Protein AF-A0A0N4X0E8-F1 (afdb_monomer)

InterPro domains:
  IPR024970 Maelstrom domain [PF13017] (51-105)

Structure (mmCIF, N/CA/C/O backbone):
data_AF-A0A0N4X0E8-F1
#
_entry.id   AF-A0A0N4X0E8-F1
#
loop_
_atom_site.group_PDB
_atom_site.id
_atom_site.type_symbol
_atom_site.label_atom_id
_atom_site.label_alt_id
_atom_site.label_comp_id
_atom_site.label_asym_id
_atom_site.label_entity_id
_atom_site.label_seq_id
_atom_site.pdbx_PDB_ins_code
_atom_site.Cartn_x
_atom_site.Cartn_y
_atom_site.Cartn_z
_atom_site.occupancy
_atom_site.B_iso_or_equiv
_atom_site.auth_seq_id
_atom_site.auth_comp_id
_atom_site.auth_asym_id
_atom_site.auth_atom_id
_atom_site.pdbx_PDB_model_num
ATOM 1 N N . SER A 1 1 ? 14.555 26.282 5.446 1.00 61.03 1 SER A N 1
ATOM 2 C CA . SER A 1 1 ? 14.360 24.999 6.140 1.00 61.03 1 SER A CA 1
ATOM 3 C C . SER A 1 1 ? 13.060 25.032 6.929 1.00 61.03 1 SER A C 1
ATOM 5 O O . SER A 1 1 ? 12.150 24.300 6.581 1.00 61.03 1 SER A O 1
ATOM 7 N N . ASP A 1 2 ? 12.894 26.006 7.830 1.00 71.06 2 ASP A N 1
ATOM 8 C CA . ASP A 1 2 ? 11.789 26.103 8.805 1.00 71.06 2 ASP A CA 1
ATOM 9 C C . ASP A 1 2 ? 10.352 26.093 8.250 1.00 71.06 2 ASP A C 1
ATOM 11 O O . ASP A 1 2 ? 9.438 25.616 8.915 1.00 71.06 2 ASP A O 1
ATOM 15 N N . CYS A 1 3 ? 10.121 26.592 7.032 1.00 82.00 3 CYS A N 1
ATOM 16 C CA . CYS A 1 3 ? 8.778 26.634 6.439 1.00 82.00 3 CYS A CA 1
ATOM 17 C C . CYS A 1 3 ? 8.253 25.239 6.049 1.00 82.00 3 CYS A C 1
ATOM 19 O O . CYS A 1 3 ? 7.068 24.957 6.221 1.00 82.00 3 CYS A O 1
ATOM 21 N N . LEU A 1 4 ? 9.129 24.355 5.557 1.00 84.56 4 LEU A N 1
ATOM 22 C CA . LEU A 1 4 ? 8.737 22.994 5.184 1.00 84.56 4 LEU A CA 1
ATOM 23 C C . LEU A 1 4 ? 8.438 22.159 6.432 1.00 84.56 4 LEU A C 1
ATOM 25 O O . LEU A 1 4 ? 7.447 21.436 6.462 1.00 84.56 4 LEU A O 1
ATOM 29 N N . ASP A 1 5 ? 9.248 22.317 7.476 1.00 85.62 5 ASP A N 1
ATOM 30 C CA . ASP A 1 5 ? 9.065 21.608 8.742 1.00 85.62 5 ASP A CA 1
ATOM 31 C C . ASP A 1 5 ? 7.763 22.032 9.438 1.00 85.62 5 ASP A C 1
ATOM 33 O O . ASP A 1 5 ? 7.009 21.183 9.913 1.00 85.62 5 ASP A O 1
ATOM 37 N N . GLN A 1 6 ? 7.435 23.330 9.418 1.00 85.62 6 GLN A N 1
ATOM 38 C CA . GLN A 1 6 ? 6.151 23.835 9.919 1.00 85.62 6 GLN A CA 1
ATOM 39 C C . GLN A 1 6 ? 4.958 23.302 9.118 1.00 85.62 6 GLN A C 1
ATOM 41 O O . GLN A 1 6 ? 3.942 22.932 9.706 1.00 85.62 6 GLN A O 1
ATOM 46 N N . LEU A 1 7 ? 5.075 23.221 7.789 1.00 90.06 7 LEU A N 1
ATOM 47 C CA . LEU A 1 7 ? 4.028 22.661 6.933 1.00 90.06 7 LEU A CA 1
ATOM 48 C C . LEU A 1 7 ? 3.794 21.170 7.224 1.00 90.06 7 LEU A C 1
ATOM 50 O O . LEU A 1 7 ? 2.649 20.730 7.328 1.00 90.06 7 LEU A O 1
ATOM 54 N N . LEU A 1 8 ? 4.871 20.393 7.369 1.00 89.94 8 LEU A N 1
ATOM 55 C CA . LEU A 1 8 ? 4.797 18.965 7.681 1.00 89.94 8 LEU A CA 1
ATOM 56 C C . LEU A 1 8 ? 4.220 18.717 9.078 1.00 89.94 8 LEU A C 1
ATOM 58 O O . LEU A 1 8 ? 3.386 17.825 9.234 1.00 89.94 8 LEU A O 1
ATOM 62 N N . ALA A 1 9 ? 4.612 19.523 10.067 1.00 90.88 9 ALA A N 1
ATOM 63 C CA . ALA A 1 9 ? 4.056 19.459 11.415 1.00 90.88 9 ALA A CA 1
ATOM 64 C C . ALA A 1 9 ? 2.551 19.775 11.424 1.00 90.88 9 ALA A C 1
ATOM 66 O O . ALA A 1 9 ? 1.772 19.015 11.997 1.00 90.88 9 ALA A O 1
ATOM 67 N N . GLY A 1 10 ? 2.130 20.832 10.720 1.00 94.50 10 GLY A N 1
ATOM 68 C CA . GLY A 1 10 ? 0.713 21.184 10.590 1.00 94.50 10 GLY A CA 1
ATOM 69 C C . GLY A 1 10 ? -0.107 20.067 9.943 1.00 94.50 10 GLY A C 1
ATOM 70 O O . GLY A 1 10 ? -1.132 19.655 10.481 1.00 94.50 10 GLY A O 1
ATOM 71 N N . LYS A 1 11 ? 0.396 19.494 8.841 1.00 94.94 11 LYS A N 1
ATOM 72 C CA . LYS A 1 11 ? -0.237 18.337 8.195 1.00 94.94 11 LYS A CA 1
ATOM 73 C C . LYS A 1 11 ? -0.362 17.149 9.156 1.00 94.94 11 LYS A C 1
ATOM 75 O O . LYS A 1 11 ? -1.412 16.515 9.204 1.00 94.94 11 LYS A O 1
ATOM 80 N N . PHE A 1 12 ? 0.693 16.839 9.910 1.00 94.12 12 PHE A N 1
ATOM 81 C CA . PHE A 1 12 ? 0.674 15.738 10.873 1.00 94.12 12 PHE A CA 1
ATOM 82 C C . PHE A 1 12 ? -0.402 15.934 11.947 1.00 94.12 12 PHE A C 1
ATOM 84 O O . PHE A 1 12 ? -1.138 14.995 12.252 1.00 94.12 12 PHE A O 1
ATOM 91 N N . ASP A 1 13 ? -0.521 17.140 12.506 1.00 96.12 13 ASP A N 1
ATOM 92 C CA . ASP A 1 13 ? -1.536 17.437 13.518 1.00 96.12 13 ASP A CA 1
ATOM 93 C C . ASP A 1 13 ? -2.962 17.330 12.955 1.00 96.12 13 ASP A C 1
ATOM 95 O O . ASP A 1 13 ? -3.839 16.752 13.611 1.00 96.12 13 ASP A O 1
ATOM 99 N N . ASP A 1 14 ? -3.180 17.808 11.728 1.00 96.38 14 ASP A N 1
ATOM 100 C CA . ASP A 1 14 ? -4.458 17.682 11.023 1.00 96.38 14 ASP A CA 1
ATOM 101 C C . ASP A 1 14 ? -4.822 16.216 10.754 1.00 96.38 14 ASP A C 1
ATOM 103 O O . ASP A 1 14 ? -5.951 15.787 11.017 1.00 96.38 14 ASP A O 1
ATOM 107 N N . ASP A 1 15 ? -3.868 15.422 10.268 1.00 96.06 15 ASP A N 1
ATOM 108 C CA . ASP A 1 15 ? -4.063 13.996 10.004 1.00 96.06 15 ASP A CA 1
ATOM 109 C C . ASP A 1 15 ? -4.341 13.236 11.309 1.00 96.06 15 ASP A C 1
ATOM 111 O O . ASP A 1 15 ? -5.284 12.441 11.384 1.00 96.06 15 ASP A O 1
ATOM 115 N N . ARG A 1 16 ? -3.609 13.545 12.388 1.00 95.69 16 ARG A N 1
ATOM 116 C CA . ARG A 1 16 ? -3.847 12.970 13.720 1.00 95.69 16 ARG A CA 1
ATOM 117 C C . ARG A 1 16 ? -5.257 13.278 14.222 1.00 95.69 16 ARG A C 1
ATOM 119 O O . ARG A 1 16 ? -5.903 12.402 14.803 1.00 95.69 16 ARG A O 1
ATOM 126 N N . LYS A 1 17 ? -5.745 14.505 14.014 1.00 96.81 17 LYS A N 1
ATOM 127 C CA . LYS A 1 17 ? -7.101 14.906 14.407 1.00 96.81 17 LYS A CA 1
ATOM 128 C C . LYS A 1 17 ? -8.161 14.122 13.631 1.00 96.81 17 LYS A C 1
ATOM 130 O O . LYS A 1 17 ? -9.051 13.556 14.261 1.00 96.81 17 LYS A O 1
ATOM 135 N N . LYS A 1 18 ? -8.021 14.002 12.308 1.00 96.06 18 LYS A N 1
ATOM 136 C CA . LYS A 1 18 ? -8.942 13.221 11.461 1.00 96.06 18 LYS A CA 1
ATOM 137 C C . LYS A 1 18 ? -8.995 11.751 11.869 1.00 96.06 18 LYS A C 1
ATOM 139 O O . LYS A 1 18 ? -10.078 11.187 11.991 1.00 96.06 18 LYS A O 1
ATOM 144 N N . VAL A 1 19 ? -7.838 11.136 12.128 1.00 92.88 19 VAL A N 1
ATOM 145 C CA . VAL A 1 19 ? -7.767 9.741 12.593 1.00 92.88 19 VAL A CA 1
ATOM 146 C C . VAL A 1 19 ? -8.473 9.587 13.939 1.00 92.88 19 VAL A C 1
ATOM 148 O O . VAL A 1 19 ? -9.274 8.670 14.113 1.00 92.88 19 VAL A O 1
ATOM 151 N N . ARG A 1 20 ? -8.233 10.505 14.882 1.00 93.69 20 ARG A N 1
ATOM 152 C CA . ARG A 1 20 ? -8.911 10.499 16.184 1.00 93.69 20 ARG A CA 1
ATOM 153 C C . ARG A 1 20 ? -10.429 10.608 16.036 1.00 93.69 20 ARG A C 1
ATOM 155 O O . ARG A 1 20 ? -11.147 9.850 16.681 1.00 93.69 20 ARG A O 1
ATOM 162 N N . GLU A 1 21 ? -10.912 11.534 15.214 1.00 95.19 21 GLU A N 1
ATOM 163 C CA . GLU A 1 21 ? -12.344 11.726 14.960 1.00 95.19 21 GLU A CA 1
ATOM 164 C C . GLU A 1 21 ? -12.974 10.482 14.322 1.00 95.19 21 GLU A C 1
ATOM 166 O O . GLU A 1 21 ? -14.023 10.031 14.778 1.00 95.19 21 GLU A O 1
ATOM 171 N N . ALA A 1 22 ? -12.300 9.866 13.348 1.00 93.06 22 ALA A N 1
ATOM 172 C CA . ALA A 1 22 ? -12.756 8.629 12.718 1.00 93.06 22 ALA A CA 1
ATOM 173 C C . ALA A 1 22 ? -12.848 7.462 13.715 1.00 93.06 22 ALA A C 1
ATOM 175 O O . ALA A 1 22 ? -13.827 6.718 13.692 1.00 93.06 22 ALA A O 1
ATOM 176 N N . ILE A 1 23 ? -11.864 7.317 14.611 1.00 94.25 23 ILE A N 1
ATOM 177 C CA . ILE A 1 23 ? -11.882 6.291 15.663 1.00 94.25 23 ILE A CA 1
ATOM 178 C C . ILE A 1 23 ? -13.056 6.530 16.611 1.00 94.25 23 ILE A C 1
ATOM 180 O O . ILE A 1 23 ? -13.845 5.619 16.835 1.00 94.25 23 ILE A O 1
ATOM 184 N N . LEU A 1 24 ? -13.202 7.750 17.137 1.00 94.62 24 LEU A N 1
ATOM 185 C CA . LEU A 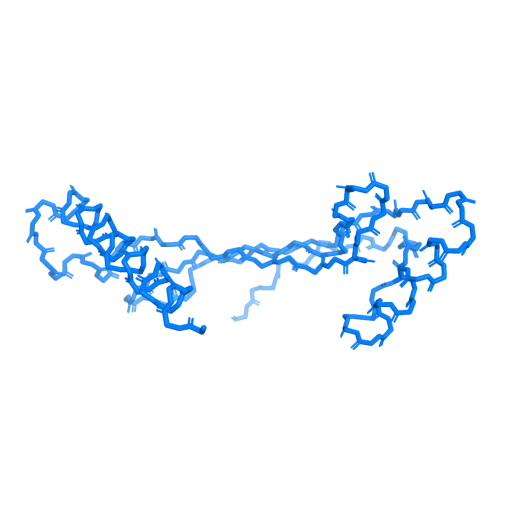1 24 ? -14.281 8.077 18.073 1.00 94.62 24 LEU A CA 1
ATOM 186 C C . LEU A 1 24 ? -15.662 7.895 17.439 1.00 94.62 24 LEU A C 1
ATOM 188 O O . LEU A 1 24 ? -16.574 7.414 18.106 1.00 94.62 24 LEU A O 1
ATOM 192 N N . SER A 1 25 ? -15.810 8.238 16.157 1.00 94.38 25 SER A N 1
ATOM 193 C CA . SER A 1 25 ? -17.053 8.024 15.415 1.00 94.38 25 SER A CA 1
ATOM 194 C C . SER A 1 25 ? -17.388 6.543 15.250 1.00 94.38 25 SER A C 1
ATOM 196 O O . SER A 1 25 ? -18.561 6.197 15.277 1.00 94.38 25 SER A O 1
ATOM 198 N N . GLN A 1 26 ? -16.393 5.675 15.058 1.00 94.25 26 GLN A N 1
ATOM 199 C CA . GLN A 1 26 ? -16.612 4.233 14.893 1.00 94.25 26 GLN A CA 1
ATOM 200 C C . GLN A 1 26 ? -16.813 3.499 16.221 1.00 94.25 26 GLN A C 1
ATOM 202 O O . GLN A 1 26 ? -17.309 2.375 16.234 1.00 94.25 26 GLN A O 1
ATOM 207 N N . THR A 1 27 ? -16.424 4.110 17.341 1.00 94.44 27 THR A N 1
ATOM 208 C CA . THR A 1 27 ? -16.546 3.506 18.670 1.00 94.44 27 THR A CA 1
ATOM 209 C C . THR A 1 27 ? -17.649 4.111 19.533 1.00 94.44 27 THR A C 1
ATOM 211 O O . THR A 1 27 ? -17.740 3.769 20.715 1.00 94.44 27 THR A O 1
ATOM 214 N N . ASP A 1 28 ? -18.475 5.006 18.983 1.00 93.25 28 ASP A N 1
ATOM 215 C CA . ASP A 1 28 ? -19.464 5.801 19.727 1.00 93.25 28 ASP A CA 1
ATOM 216 C C . ASP A 1 28 ? -18.837 6.540 20.926 1.00 93.25 28 ASP A C 1
ATOM 218 O O . ASP A 1 28 ? -19.392 6.606 22.022 1.00 93.25 28 ASP A O 1
ATOM 222 N N . GLY A 1 29 ? -17.608 7.032 20.750 1.00 91.44 29 GLY A N 1
ATOM 223 C CA . GLY A 1 29 ? -16.822 7.685 21.797 1.00 91.44 29 GLY A CA 1
ATOM 224 C C . GLY A 1 29 ? -16.215 6.740 22.844 1.00 91.44 29 GLY A C 1
ATOM 225 O O . GLY A 1 29 ? -15.476 7.198 23.715 1.00 91.44 29 GLY A O 1
ATOM 226 N N . CYS A 1 30 ? -16.463 5.429 22.770 1.00 93.06 30 CYS A N 1
ATOM 227 C CA . CYS A 1 30 ? -15.903 4.453 23.701 1.00 93.06 30 CYS A CA 1
ATOM 228 C C . CYS A 1 30 ? -14.466 4.082 23.310 1.00 93.06 30 CYS A C 1
ATOM 230 O O . CYS A 1 30 ? -14.228 3.286 22.402 1.00 93.06 30 CYS A O 1
ATOM 232 N N . THR A 1 31 ? -13.478 4.628 24.015 1.00 87.38 31 THR A N 1
ATOM 233 C CA . THR A 1 31 ? -12.059 4.409 23.690 1.00 87.38 31 THR A CA 1
ATOM 234 C C . THR A 1 31 ? -11.617 2.955 23.829 1.00 87.38 31 THR A C 1
ATOM 236 O O . THR A 1 31 ? -10.745 2.530 23.084 1.00 87.38 31 THR A O 1
ATOM 239 N N . GLU A 1 32 ? -12.230 2.157 24.708 1.00 91.19 32 GLU A N 1
ATOM 240 C CA . GLU A 1 32 ? -11.871 0.738 24.876 1.00 91.19 32 GLU A CA 1
ATOM 241 C C . GLU A 1 32 ? -12.195 -0.123 23.646 1.00 91.19 32 GLU A C 1
ATOM 243 O O . GLU A 1 32 ? -11.491 -1.100 23.375 1.00 91.19 32 GLU A O 1
ATOM 248 N N . LYS A 1 33 ? -13.205 0.266 22.855 1.00 94.12 33 LYS A N 1
ATOM 249 C CA . LYS A 1 33 ? -13.579 -0.436 21.616 1.00 94.12 33 LYS A CA 1
ATOM 250 C C . LYS A 1 33 ? -12.551 -0.269 20.496 1.00 94.12 33 LYS A C 1
ATOM 252 O O . LYS A 1 33 ? -12.607 -1.009 19.520 1.00 94.12 33 LYS A O 1
ATOM 257 N N . ILE A 1 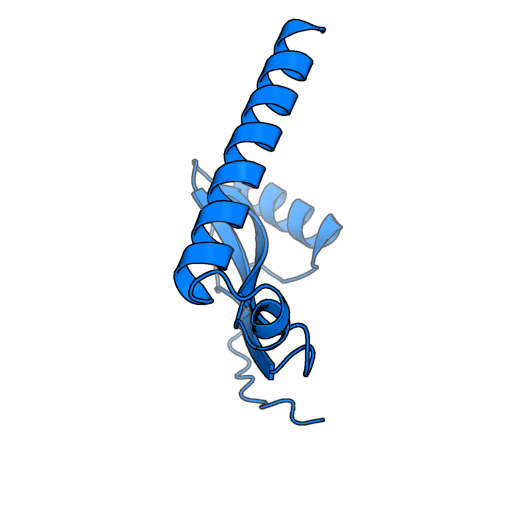34 ? -11.564 0.626 20.642 1.00 94.44 34 ILE A N 1
ATOM 258 C CA . ILE A 1 34 ? -10.464 0.751 19.671 1.00 94.44 34 ILE A CA 1
ATOM 259 C C . ILE A 1 34 ? -9.744 -0.585 19.450 1.00 94.44 34 ILE A C 1
ATOM 261 O O . ILE A 1 34 ? -9.230 -0.839 18.366 1.00 94.44 34 ILE A O 1
ATOM 265 N N . LYS A 1 35 ? -9.745 -1.461 20.467 1.00 94.50 35 LYS A N 1
ATOM 266 C CA . LYS A 1 35 ? -9.107 -2.776 20.397 1.00 94.50 35 LYS A CA 1
ATOM 267 C C . LYS A 1 35 ? -9.747 -3.705 19.363 1.00 94.50 35 LYS A C 1
ATOM 269 O O . LYS A 1 35 ? -9.073 -4.596 18.862 1.00 94.50 35 LYS A O 1
ATOM 274 N N . GLU A 1 36 ? -11.020 -3.481 19.048 1.00 94.00 36 GLU A N 1
ATOM 275 C CA . GLU A 1 36 ? -11.822 -4.294 18.126 1.00 94.00 36 GLU A CA 1
ATOM 276 C C . GLU A 1 36 ? -11.878 -3.714 16.707 1.00 94.00 36 GLU A C 1
ATOM 278 O O . GLU A 1 36 ? -12.295 -4.410 15.782 1.00 94.00 36 GLU A O 1
ATOM 283 N N . LEU A 1 37 ? -11.468 -2.454 16.516 1.00 95.31 37 LEU A N 1
ATOM 284 C CA . LEU A 1 37 ? -11.470 -1.831 15.195 1.00 95.31 37 LEU A CA 1
ATOM 285 C C . LEU A 1 37 ? -10.496 -2.551 14.259 1.00 95.31 37 LEU A C 1
ATOM 287 O O . LEU A 1 37 ? -9.351 -2.822 14.624 1.00 95.31 37 LEU A O 1
ATOM 291 N N . ARG A 1 38 ? -10.961 -2.824 13.037 1.00 94.75 38 ARG A N 1
ATOM 292 C CA . ARG A 1 38 ? -10.190 -3.494 11.985 1.00 94.75 38 ARG A CA 1
ATOM 293 C C . ARG A 1 38 ? -9.553 -2.441 11.081 1.00 94.75 38 ARG A C 1
ATOM 295 O O . ARG A 1 38 ? -10.237 -1.604 10.497 1.00 94.75 38 ARG A O 1
ATOM 302 N N . PHE A 1 39 ? -8.235 -2.491 10.987 1.00 94.56 39 PHE A N 1
ATOM 303 C CA . PHE A 1 39 ? -7.394 -1.638 10.162 1.00 94.56 39 PHE A CA 1
ATOM 304 C C . PHE A 1 39 ? -6.877 -2.444 8.975 1.00 94.56 39 PHE A C 1
ATOM 306 O O . PHE A 1 39 ? -6.439 -3.581 9.140 1.00 94.56 39 PHE A O 1
ATOM 313 N N . LEU A 1 40 ? -6.879 -1.836 7.791 1.00 95.38 40 LEU A N 1
ATOM 314 C CA . LEU A 1 40 ? -6.219 -2.390 6.614 1.00 95.38 40 LEU A CA 1
ATOM 315 C C . LEU A 1 40 ? -4.851 -1.730 6.445 1.00 95.38 40 LEU A C 1
ATOM 317 O O . LEU A 1 40 ? -4.740 -0.508 6.359 1.00 95.38 40 LEU A O 1
ATOM 321 N N . LEU A 1 41 ? -3.810 -2.553 6.401 1.00 95.38 41 LEU A N 1
ATOM 322 C CA . LEU A 1 41 ? -2.420 -2.156 6.217 1.00 95.38 41 LEU A CA 1
ATOM 323 C C . LEU A 1 41 ? -1.962 -2.658 4.852 1.00 95.38 41 LEU A C 1
ATOM 325 O O . LEU A 1 41 ? -1.812 -3.862 4.673 1.00 95.38 41 LEU A O 1
ATOM 329 N N . ALA A 1 42 ? -1.737 -1.752 3.902 1.00 95.75 42 ALA A N 1
ATOM 330 C CA . ALA A 1 42 ? -1.246 -2.098 2.572 1.00 95.75 42 ALA A CA 1
ATOM 331 C C . ALA A 1 42 ? 0.228 -1.710 2.397 1.00 95.75 42 ALA A C 1
ATOM 333 O O . ALA A 1 42 ? 0.662 -0.653 2.856 1.00 95.75 42 ALA A O 1
ATOM 334 N N . ALA A 1 43 ? 0.981 -2.554 1.698 1.00 95.94 43 ALA A N 1
ATOM 335 C CA . ALA A 1 43 ? 2.363 -2.328 1.306 1.00 95.94 43 ALA A CA 1
ATOM 336 C C . ALA A 1 43 ? 2.552 -2.716 -0.163 1.00 95.94 43 ALA A C 1
ATOM 338 O O . ALA A 1 43 ? 1.956 -3.679 -0.646 1.00 95.94 43 ALA A O 1
ATOM 339 N N . VAL A 1 44 ? 3.375 -1.950 -0.876 1.00 96.00 44 VAL A N 1
ATOM 340 C CA . VAL A 1 44 ? 3.601 -2.129 -2.313 1.00 96.00 44 VAL A CA 1
ATOM 341 C C . VAL A 1 44 ? 5.092 -2.076 -2.590 1.00 96.00 44 VAL A C 1
ATOM 343 O O . VAL A 1 44 ? 5.757 -1.122 -2.189 1.00 96.00 44 VAL A O 1
ATOM 346 N N . GLN A 1 45 ? 5.602 -3.082 -3.295 1.00 96.19 45 GLN A N 1
ATOM 347 C CA . GLN A 1 45 ? 6.919 -3.025 -3.925 1.00 96.19 45 GLN A CA 1
ATOM 348 C C . GLN A 1 45 ? 6.752 -2.541 -5.358 1.00 96.19 45 GLN A C 1
ATOM 350 O O . GLN A 1 45 ? 5.760 -2.867 -6.009 1.00 96.19 45 GLN A O 1
ATOM 355 N N . THR A 1 46 ? 7.704 -1.766 -5.867 1.00 96.00 46 THR A N 1
ATOM 356 C CA . THR A 1 46 ? 7.591 -1.144 -7.191 1.00 96.00 46 THR A CA 1
ATOM 357 C C . THR A 1 46 ? 8.900 -1.283 -7.940 1.00 96.00 46 THR A C 1
ATOM 359 O O . THR A 1 46 ? 9.946 -1.137 -7.331 1.00 96.00 46 THR A O 1
ATOM 362 N N . PHE A 1 47 ? 8.849 -1.419 -9.259 1.00 95.31 47 PHE A N 1
ATOM 363 C CA . PHE A 1 47 ? 9.997 -1.277 -10.155 1.00 95.31 47 PHE A CA 1
ATOM 364 C C . PHE A 1 47 ? 10.423 0.189 -10.365 1.00 95.31 47 PHE A C 1
ATOM 366 O O . PHE A 1 47 ? 11.272 0.486 -11.204 1.00 95.31 47 PHE A O 1
ATOM 373 N N . GLY A 1 48 ? 9.829 1.121 -9.620 1.00 91.94 48 GLY A N 1
ATOM 374 C CA . GLY A 1 48 ? 10.035 2.553 -9.765 1.00 91.94 48 GLY A CA 1
ATOM 375 C C . GLY A 1 48 ? 9.105 3.197 -10.793 1.00 91.94 48 GLY A C 1
ATOM 376 O O . GLY A 1 48 ? 8.089 2.638 -11.212 1.00 91.94 48 GLY A O 1
ATOM 377 N N . ASN A 1 49 ? 9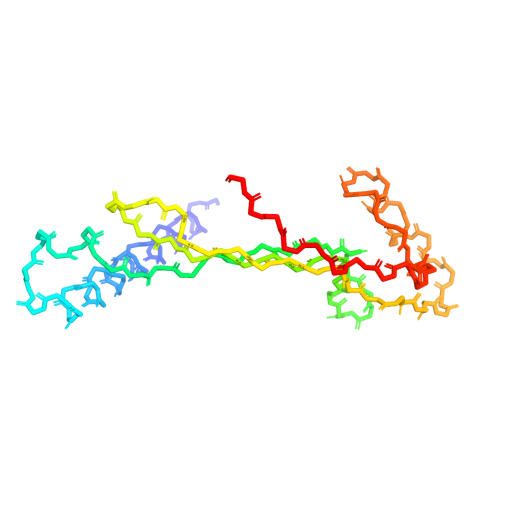.448 4.432 -11.158 1.00 91.19 49 ASN A N 1
ATOM 378 C CA . ASN A 1 49 ? 8.677 5.244 -12.091 1.00 91.19 49 ASN A CA 1
ATOM 379 C C . ASN A 1 49 ? 9.106 4.958 -13.540 1.00 91.19 49 ASN A C 1
ATOM 381 O O . ASN A 1 49 ? 10.266 5.170 -13.903 1.00 91.19 49 ASN A O 1
ATOM 385 N N . VAL A 1 50 ? 8.150 4.521 -14.357 1.00 89.38 50 VAL A N 1
ATOM 386 C CA . VAL A 1 50 ? 8.281 4.318 -15.801 1.00 89.38 50 VAL A CA 1
ATOM 387 C C . VAL A 1 50 ? 7.223 5.192 -16.481 1.00 89.38 50 VAL A C 1
ATOM 389 O O . VAL A 1 50 ? 6.029 4.969 -16.303 1.00 89.38 50 VAL A O 1
ATOM 392 N N . ASP A 1 51 ? 7.654 6.224 -17.210 1.00 87.62 51 ASP A N 1
ATOM 393 C CA . ASP A 1 51 ? 6.782 7.191 -17.908 1.00 87.62 51 ASP A CA 1
ATOM 394 C C . ASP A 1 51 ? 5.677 7.829 -17.046 1.00 87.62 51 ASP A C 1
ATOM 396 O O . ASP A 1 51 ? 4.541 8.022 -17.472 1.00 87.62 51 ASP A O 1
ATOM 400 N N . GLY A 1 52 ? 6.007 8.181 -15.804 1.00 88.81 52 GLY A N 1
ATOM 401 C CA . GLY A 1 52 ? 5.066 8.792 -14.864 1.00 88.81 52 GLY A CA 1
ATOM 402 C C . GLY A 1 52 ? 4.174 7.784 -14.139 1.00 88.81 52 GLY A C 1
ATOM 403 O O . GLY A 1 52 ? 3.430 8.183 -13.245 1.00 88.81 52 GLY A O 1
ATOM 404 N N . MET A 1 53 ? 4.267 6.491 -14.464 1.00 89.19 53 MET A N 1
ATOM 405 C CA . MET A 1 53 ? 3.538 5.422 -13.788 1.00 89.19 53 MET A CA 1
ATOM 406 C C . MET A 1 53 ? 4.448 4.677 -12.814 1.00 89.19 53 MET A C 1
ATOM 408 O O . MET A 1 53 ? 5.565 4.287 -13.149 1.00 89.19 53 MET A O 1
ATOM 412 N N . CYS A 1 54 ? 3.957 4.452 -11.597 1.00 91.44 54 CYS A N 1
ATOM 413 C CA . CYS A 1 54 ? 4.644 3.613 -10.625 1.00 91.44 54 CYS A CA 1
ATOM 414 C C . CYS A 1 54 ? 4.318 2.146 -10.908 1.00 91.44 54 CYS A C 1
ATOM 416 O O . CYS A 1 54 ? 3.186 1.701 -10.708 1.00 91.44 54 CYS A O 1
ATOM 418 N N . LEU A 1 55 ? 5.297 1.406 -11.419 1.00 94.31 55 LEU A N 1
ATOM 419 C CA . LEU A 1 55 ? 5.089 0.039 -11.871 1.00 94.31 55 LEU A CA 1
ATOM 420 C C . LEU A 1 55 ? 5.189 -0.919 -10.679 1.00 94.31 55 LEU A C 1
ATOM 422 O O . LEU A 1 55 ? 6.260 -1.076 -10.102 1.00 94.31 55 LEU A O 1
ATOM 426 N N . MET A 1 56 ? 4.086 -1.545 -10.278 1.00 95.19 56 MET A N 1
ATOM 427 C CA . MET A 1 56 ? 4.054 -2.410 -9.090 1.00 95.19 56 MET A CA 1
ATOM 428 C C . MET A 1 56 ? 4.748 -3.755 -9.340 1.00 95.19 56 MET A C 1
ATOM 430 O O . MET A 1 56 ? 4.596 -4.335 -10.407 1.00 95.19 56 MET A O 1
ATOM 434 N N . ALA A 1 57 ? 5.460 -4.274 -8.347 1.00 95.31 57 ALA A N 1
ATOM 435 C CA . ALA A 1 57 ? 6.097 -5.592 -8.354 1.00 95.31 57 ALA A CA 1
ATOM 436 C C . ALA A 1 57 ? 5.390 -6.580 -7.415 1.00 95.31 57 ALA A C 1
ATOM 438 O O . ALA A 1 57 ? 5.221 -7.751 -7.746 1.00 95.31 57 ALA A O 1
ATOM 439 N N . GLU A 1 58 ? 4.936 -6.097 -6.261 1.00 95.94 58 GLU A N 1
ATOM 440 C CA . GLU A 1 58 ? 4.177 -6.862 -5.275 1.00 95.94 58 GLU A CA 1
ATOM 441 C C . GLU A 1 58 ? 3.177 -5.937 -4.592 1.00 95.94 58 GLU A C 1
ATOM 443 O O . GLU A 1 58 ? 3.468 -4.764 -4.349 1.00 95.94 58 GLU A O 1
ATOM 448 N N . TYR A 1 59 ? 2.012 -6.480 -4.268 1.00 95.81 59 TYR A N 1
ATOM 449 C CA . TYR A 1 59 ? 1.022 -5.850 -3.416 1.00 95.81 59 TYR A CA 1
ATOM 450 C C . TYR A 1 59 ? 0.710 -6.784 -2.249 1.00 95.81 59 TYR A C 1
ATOM 452 O O . TYR A 1 59 ? 0.368 -7.946 -2.463 1.00 95.81 59 TYR A O 1
ATOM 460 N N . ALA A 1 60 ? 0.796 -6.270 -1.026 1.00 96.75 60 ALA A N 1
ATOM 461 C CA . ALA A 1 60 ? 0.392 -6.966 0.185 1.00 96.75 60 ALA A CA 1
ATOM 462 C C . ALA A 1 60 ? -0.601 -6.111 0.974 1.00 96.75 60 ALA A C 1
ATOM 464 O O . ALA A 1 60 ? -0.444 -4.895 1.071 1.00 96.75 60 ALA A O 1
ATOM 465 N N . MET A 1 61 ? -1.613 -6.744 1.555 1.00 97.19 61 MET A N 1
ATOM 466 C CA . MET A 1 61 ? -2.600 -6.115 2.417 1.00 97.19 61 MET A CA 1
ATOM 467 C C . MET A 1 61 ? -2.907 -7.026 3.598 1.00 97.19 61 MET A C 1
ATOM 469 O O . MET A 1 61 ? -3.262 -8.187 3.419 1.00 97.19 61 MET A O 1
ATOM 473 N N . ASN A 1 62 ? -2.802 -6.483 4.802 1.00 96.50 62 ASN A N 1
ATOM 474 C CA . ASN A 1 62 ? -3.124 -7.186 6.030 1.00 96.50 62 ASN A CA 1
ATOM 475 C C . ASN A 1 62 ? -4.294 -6.509 6.714 1.00 96.50 62 ASN A C 1
ATOM 477 O O . ASN A 1 62 ? -4.360 -5.282 6.795 1.00 96.50 62 ASN A O 1
ATOM 481 N N . GLU A 1 63 ? -5.167 -7.322 7.273 1.00 97.50 63 GLU A N 1
ATOM 482 C CA . GLU A 1 63 ? -6.156 -6.857 8.216 1.00 97.50 63 GLU A CA 1
ATOM 483 C C . GLU A 1 63 ? -5.644 -7.045 9.639 1.00 97.50 63 GLU A C 1
ATOM 485 O O . GLU A 1 63 ? -5.130 -8.104 9.996 1.00 97.50 63 GLU A O 1
ATOM 490 N N . PHE A 1 64 ? -5.765 -6.005 10.452 1.00 96.88 64 PHE A N 1
ATOM 491 C CA . PHE A 1 64 ? -5.191 -5.944 11.787 1.00 96.88 64 PHE A CA 1
ATOM 492 C C . PHE A 1 64 ? -6.173 -5.322 12.778 1.00 96.88 64 PHE A C 1
ATOM 494 O O . PHE A 1 64 ? -6.848 -4.352 12.451 1.00 96.88 64 PHE A O 1
ATOM 501 N N . ASN A 1 65 ? -6.215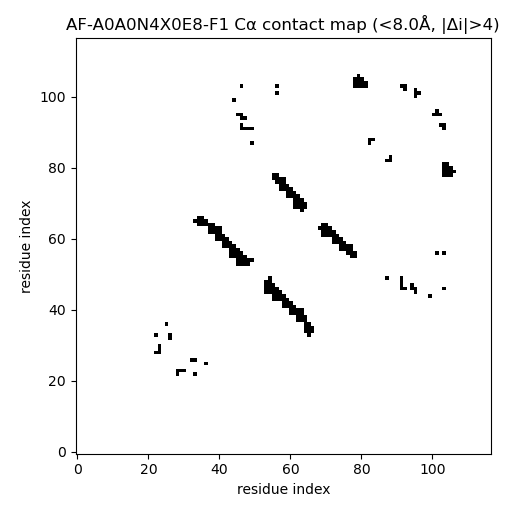 -5.816 14.010 1.00 96.31 65 ASN A N 1
ATOM 502 C CA . ASN A 1 65 ? -6.827 -5.115 15.138 1.00 96.31 65 ASN A CA 1
ATOM 503 C C . ASN A 1 65 ? -5.891 -5.198 16.364 1.00 96.31 65 ASN A C 1
ATOM 505 O O . ASN A 1 65 ? -4.954 -5.997 16.393 1.00 96.31 65 ASN A O 1
ATOM 509 N N . LEU A 1 66 ? -6.104 -4.366 17.391 1.00 94.81 66 LEU A N 1
ATOM 510 C CA . LEU A 1 66 ? -5.193 -4.348 18.552 1.00 94.81 66 LEU A CA 1
ATOM 511 C C . LEU A 1 66 ? -5.434 -5.508 19.532 1.00 94.81 66 LEU A C 1
ATOM 513 O O . LEU A 1 66 ? -4.613 -5.718 20.422 1.00 94.81 66 LEU A O 1
ATOM 517 N N . ARG A 1 67 ? -6.565 -6.214 19.425 1.00 96.12 67 ARG A N 1
ATOM 518 C CA . ARG A 1 67 ? -6.910 -7.344 20.299 1.00 96.12 67 ARG A CA 1
ATOM 519 C C . ARG A 1 67 ? -6.215 -8.634 19.865 1.00 96.12 67 ARG A C 1
ATOM 521 O O . ARG A 1 67 ? -5.604 -9.299 20.692 1.00 96.12 67 ARG A O 1
ATOM 528 N N . ASP A 1 68 ? -6.337 -8.961 18.589 1.00 96.25 68 ASP A N 1
ATOM 529 C CA . ASP A 1 68 ? -5.978 -10.237 17.970 1.00 96.25 68 ASP A CA 1
ATOM 530 C C . ASP A 1 68 ? -4.701 -10.123 17.119 1.00 96.25 68 ASP A C 1
ATOM 532 O O . ASP A 1 68 ? -4.124 -11.128 16.708 1.00 96.25 68 ASP A O 1
ATOM 536 N N . GLY A 1 69 ? -4.224 -8.903 16.858 1.00 95.88 69 GLY A N 1
ATOM 537 C CA . GLY A 1 69 ? -3.089 -8.668 15.978 1.00 95.88 69 GLY A CA 1
ATOM 538 C C . GLY A 1 69 ? -3.501 -8.782 14.511 1.00 95.88 69 GLY A C 1
ATOM 539 O O . GLY A 1 69 ? -4.467 -8.155 14.083 1.00 95.88 69 GLY A O 1
ATOM 540 N N . VAL A 1 70 ? -2.743 -9.536 13.710 1.00 95.88 70 VAL A N 1
ATOM 541 C CA . VAL A 1 70 ? -3.050 -9.716 12.280 1.00 95.88 70 VAL A CA 1
ATOM 542 C C . VAL A 1 70 ? -4.129 -10.784 12.112 1.00 95.88 70 VAL A C 1
ATOM 544 O O . VAL A 1 70 ? -3.891 -11.952 12.412 1.00 95.88 70 VAL A O 1
ATOM 547 N N . VAL A 1 71 ? -5.284 -10.366 11.600 1.00 96.06 71 VAL A N 1
ATOM 548 C CA . VAL A 1 71 ? -6.494 -11.177 11.413 1.00 96.06 71 VAL A CA 1
ATOM 549 C C . VAL A 1 71 ? -6.471 -11.912 10.076 1.00 96.06 71 VAL A C 1
ATOM 551 O O . VAL A 1 71 ? -6.785 -13.097 10.024 1.00 96.06 71 VAL A O 1
ATOM 554 N N . ASP A 1 72 ? -6.081 -11.220 9.005 1.00 95.50 72 ASP A N 1
ATOM 555 C CA . ASP A 1 72 ? -6.019 -11.780 7.654 1.00 95.50 72 ASP A CA 1
ATOM 556 C C . ASP A 1 72 ? -4.852 -11.175 6.864 1.00 95.50 72 ASP A C 1
ATOM 558 O O . ASP A 1 72 ? -4.358 -10.086 7.182 1.00 95.50 72 ASP A O 1
ATOM 562 N N . ARG A 1 73 ? -4.380 -11.905 5.851 1.00 96.06 73 ARG A N 1
ATOM 563 C CA . ARG A 1 73 ? -3.248 -11.528 5.004 1.00 96.06 73 ARG A CA 1
ATOM 564 C C . ARG A 1 73 ? -3.536 -11.877 3.554 1.00 96.06 73 ARG A C 1
ATOM 566 O O . ARG A 1 73 ? -3.823 -13.021 3.215 1.00 96.06 73 ARG A O 1
ATOM 573 N N . PHE A 1 74 ? -3.339 -10.900 2.688 1.00 95.06 74 PHE A N 1
ATOM 574 C CA . PHE A 1 74 ? -3.356 -11.058 1.246 1.00 95.06 74 PHE A CA 1
ATOM 575 C C . PHE A 1 74 ? -2.034 -10.552 0.676 1.00 95.06 74 PHE A C 1
ATOM 577 O O . PHE A 1 74 ? -1.596 -9.455 1.011 1.00 95.06 74 PHE A O 1
ATOM 584 N N . SER A 1 75 ? -1.401 -11.313 -0.213 1.00 95.50 75 SER A N 1
ATOM 585 C CA . SER A 1 75 ? -0.302 -10.800 -1.027 1.00 95.50 75 SER A CA 1
ATOM 586 C C . SER A 1 75 ? -0.308 -11.414 -2.417 1.00 95.50 75 SER A C 1
ATOM 588 O O . SER A 1 75 ? -0.740 -12.548 -2.622 1.00 95.50 75 SER A O 1
ATOM 590 N N . THR A 1 76 ? 0.157 -10.638 -3.389 1.00 94.38 76 THR A N 1
ATOM 591 C CA . THR A 1 76 ? 0.318 -11.085 -4.767 1.00 94.38 76 THR A CA 1
ATOM 592 C C . THR A 1 76 ? 1.475 -10.355 -5.424 1.00 94.38 76 THR A C 1
ATOM 594 O O . THR A 1 76 ? 1.667 -9.153 -5.233 1.00 94.38 76 THR A O 1
ATOM 597 N N . LEU A 1 77 ? 2.207 -11.071 -6.271 1.00 94.62 77 LEU A N 1
ATOM 598 C CA . LEU A 1 77 ? 3.079 -10.427 -7.241 1.00 94.62 77 LEU A CA 1
ATOM 599 C C . LEU A 1 77 ? 2.228 -9.747 -8.319 1.00 94.62 77 LEU A C 1
ATOM 601 O O . LEU A 1 77 ? 1.121 -10.200 -8.626 1.00 94.62 77 LEU A O 1
ATOM 605 N N . VAL A 1 78 ? 2.748 -8.665 -8.892 1.00 92.38 78 VAL A N 1
ATOM 606 C CA . VAL A 1 78 ? 2.088 -7.902 -9.954 1.00 92.38 78 VAL A CA 1
ATOM 607 C C . VAL A 1 78 ? 2.948 -7.956 -11.212 1.00 92.38 78 VAL A C 1
ATOM 609 O O . VAL A 1 78 ? 4.116 -7.573 -11.192 1.00 92.38 78 VAL A O 1
ATOM 612 N N . GLY A 1 79 ? 2.367 -8.439 -12.311 1.00 87.94 79 GLY A N 1
ATOM 613 C CA . GLY A 1 79 ? 3.054 -8.603 -13.589 1.00 87.94 79 GLY A CA 1
ATOM 614 C C . GLY A 1 79 ? 2.601 -9.860 -14.345 1.00 87.94 79 GLY A C 1
ATOM 615 O O . GLY A 1 79 ? 1.563 -10.436 -14.007 1.00 87.94 79 GLY A O 1
ATOM 616 N N . PRO A 1 80 ? 3.371 -10.305 -15.356 1.00 89.62 80 PRO A N 1
ATOM 617 C CA . PRO A 1 80 ? 4.658 -9.750 -15.794 1.00 89.62 80 PRO A CA 1
ATOM 618 C C . PRO A 1 80 ? 4.521 -8.377 -16.465 1.00 89.62 80 PRO A C 1
ATOM 620 O O . PRO A 1 80 ? 3.487 -8.064 -17.051 1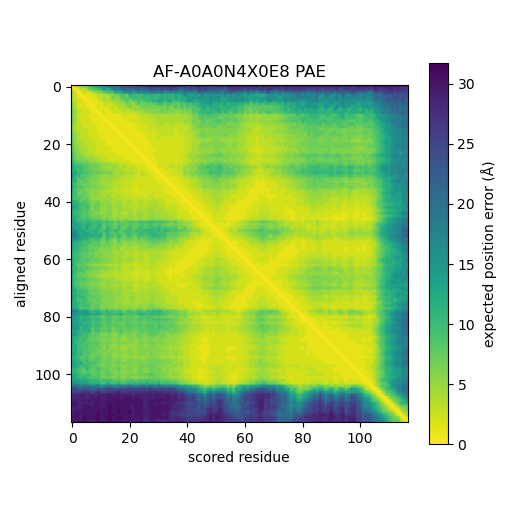.00 89.62 80 PRO A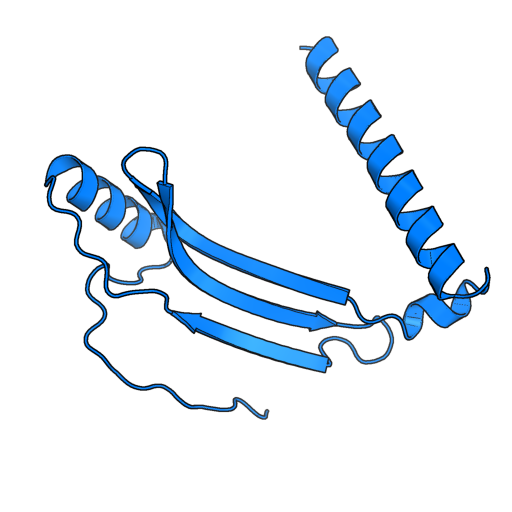 O 1
ATOM 623 N N . TRP A 1 81 ? 5.592 -7.584 -16.429 1.00 90.94 81 TRP A N 1
ATOM 624 C CA . TRP A 1 81 ? 5.658 -6.297 -17.119 1.00 90.94 81 TRP A CA 1
ATOM 625 C C . TRP A 1 81 ? 6.605 -6.339 -18.311 1.00 90.94 81 TRP A C 1
ATOM 627 O O . TRP A 1 81 ? 7.667 -6.959 -18.271 1.00 90.94 81 TRP A O 1
ATOM 637 N N . GLN A 1 82 ? 6.229 -5.625 -19.369 1.00 90.25 82 GLN A N 1
ATOM 638 C CA . GLN A 1 82 ? 7.065 -5.410 -20.542 1.00 90.25 82 GLN A CA 1
ATOM 639 C C . GLN A 1 82 ? 7.320 -3.912 -20.701 1.00 90.25 82 GLN A C 1
ATOM 641 O O . GLN A 1 82 ? 6.391 -3.139 -20.913 1.00 90.25 82 GLN A O 1
ATOM 646 N N . ILE A 1 83 ? 8.587 -3.510 -20.591 1.00 91.00 83 ILE A N 1
ATOM 647 C CA . ILE A 1 83 ? 9.031 -2.128 -20.792 1.00 91.00 83 ILE A CA 1
ATOM 648 C C . ILE A 1 83 ? 9.789 -2.088 -22.115 1.00 91.00 83 ILE A C 1
ATOM 650 O O . ILE A 1 83 ? 10.849 -2.696 -22.229 1.00 91.00 83 ILE A O 1
ATOM 654 N N . SER A 1 84 ? 9.244 -1.411 -23.126 1.00 91.19 84 SER A N 1
ATOM 655 C CA . SER A 1 84 ? 9.847 -1.384 -24.468 1.00 91.19 84 SER A CA 1
ATOM 656 C C . SER A 1 84 ? 11.148 -0.583 -24.524 1.00 91.19 84 SER A C 1
ATOM 658 O O . SER A 1 84 ? 12.036 -0.915 -25.301 1.00 91.19 84 SER A O 1
ATOM 660 N N . ASN A 1 85 ? 11.265 0.476 -23.719 1.00 93.81 85 ASN A N 1
ATOM 661 C CA . ASN A 1 85 ? 12.452 1.322 -23.679 1.00 93.81 85 ASN A CA 1
ATOM 662 C C . ASN A 1 85 ? 13.550 0.679 -22.820 1.00 93.81 85 ASN A C 1
ATOM 664 O O . ASN A 1 85 ? 13.378 0.500 -21.615 1.00 93.81 85 ASN A O 1
ATOM 668 N N . ASP A 1 86 ? 14.706 0.397 -23.418 1.00 94.56 86 ASP A N 1
ATOM 669 C CA . ASP A 1 86 ? 15.791 -0.314 -22.732 1.00 94.56 86 ASP A CA 1
ATOM 670 C C . ASP A 1 86 ? 16.405 0.466 -21.567 1.00 94.56 86 ASP A C 1
ATOM 672 O O . ASP A 1 86 ? 16.775 -0.126 -20.557 1.00 94.56 86 ASP A O 1
ATOM 676 N N . ILE A 1 87 ? 16.466 1.799 -21.646 1.00 94.81 87 ILE A N 1
ATOM 677 C CA . ILE A 1 87 ? 16.984 2.624 -20.544 1.00 9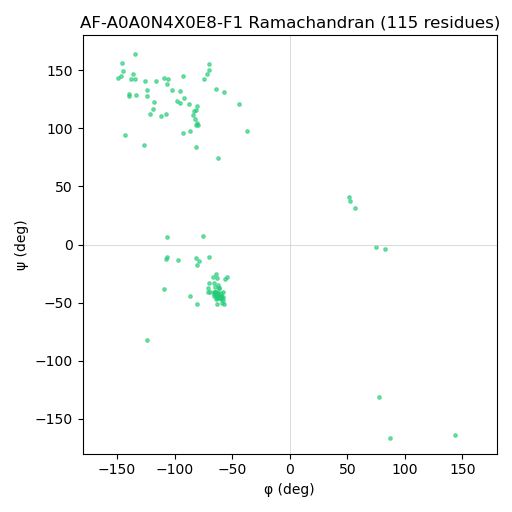4.81 87 ILE A CA 1
ATOM 678 C C . ILE A 1 87 ? 16.056 2.512 -19.332 1.00 94.81 87 ILE A C 1
ATOM 680 O O . ILE A 1 87 ? 16.522 2.361 -18.203 1.00 94.81 87 ILE A O 1
ATOM 684 N N . GLN A 1 88 ? 14.743 2.575 -19.551 1.00 94.81 88 GLN A N 1
ATOM 685 C CA . GLN A 1 88 ? 13.754 2.435 -18.481 1.00 94.81 88 GLN A CA 1
ATOM 686 C C . GLN A 1 88 ? 13.718 1.015 -17.925 1.00 94.81 88 GLN A C 1
ATOM 688 O O . GLN A 1 88 ? 13.672 0.846 -16.710 1.00 94.81 88 GLN A O 1
ATOM 693 N N . ARG A 1 89 ? 13.808 0.008 -18.800 1.00 95.06 89 ARG A N 1
ATOM 694 C CA . ARG A 1 89 ? 13.906 -1.401 -18.416 1.00 95.06 89 ARG A CA 1
ATOM 695 C C . ARG A 1 89 ? 15.105 -1.634 -17.497 1.00 95.06 89 ARG A C 1
ATOM 697 O O . ARG A 1 89 ? 14.924 -2.113 -16.385 1.00 95.06 89 ARG A O 1
ATOM 704 N N . ASN A 1 90 ? 16.294 -1.180 -17.894 1.00 95.00 90 ASN A N 1
ATOM 705 C CA . ASN A 1 90 ? 17.513 -1.320 -17.093 1.00 95.00 90 ASN A CA 1
ATOM 706 C C . ASN A 1 90 ? 17.408 -0.600 -15.739 1.00 95.00 90 ASN A C 1
ATOM 708 O O . ASN A 1 90 ? 17.895 -1.103 -14.730 1.00 95.00 90 ASN A O 1
ATOM 712 N N . ARG A 1 91 ? 16.758 0.573 -15.685 1.00 95.00 91 ARG A N 1
ATOM 713 C CA . ARG A 1 91 ? 16.506 1.287 -14.419 1.00 95.00 91 ARG A CA 1
ATOM 714 C C . ARG A 1 91 ? 15.557 0.516 -13.503 1.00 95.00 91 ARG A C 1
ATOM 716 O O . ARG A 1 91 ? 15.816 0.438 -12.305 1.00 95.00 91 ARG A O 1
ATOM 723 N N . ALA A 1 92 ? 14.491 -0.047 -14.062 1.00 95.12 92 ALA A N 1
ATOM 724 C CA . ALA A 1 92 ? 13.535 -0.871 -13.334 1.00 95.12 92 ALA A CA 1
ATOM 725 C C . ALA A 1 92 ? 14.183 -2.157 -12.791 1.00 95.12 92 ALA A C 1
ATOM 727 O O . ALA A 1 92 ? 13.983 -2.512 -11.630 1.00 95.12 92 ALA A O 1
ATOM 728 N N . GLU A 1 93 ? 15.013 -2.822 -13.596 1.00 95.00 93 GLU A N 1
ATOM 729 C CA . GLU A 1 93 ? 15.783 -4.000 -13.180 1.00 95.00 93 GLU A CA 1
ATOM 730 C C . GLU A 1 93 ? 16.803 -3.660 -12.093 1.00 95.00 93 GLU A C 1
ATOM 732 O O . GLU A 1 93 ? 16.899 -4.377 -11.098 1.00 95.00 93 GLU A O 1
ATOM 737 N N . PHE A 1 94 ? 17.517 -2.540 -12.235 1.00 95.19 94 PHE A N 1
ATOM 738 C CA . PHE A 1 94 ? 18.427 -2.054 -11.203 1.00 95.19 94 PHE A CA 1
ATOM 739 C C . PHE A 1 94 ? 17.689 -1.812 -9.880 1.00 95.19 94 PHE A C 1
ATOM 741 O O . PHE A 1 94 ? 18.098 -2.337 -8.850 1.00 95.19 94 PHE A O 1
ATOM 748 N N . HIS A 1 95 ? 16.565 -1.088 -9.905 1.00 95.12 95 HIS A N 1
ATOM 749 C CA . HIS A 1 95 ? 15.779 -0.831 -8.698 1.00 95.12 95 HIS A CA 1
ATOM 750 C C . HIS A 1 95 ? 15.291 -2.125 -8.042 1.00 95.12 95 HIS A C 1
ATOM 752 O O . HIS A 1 95 ? 15.406 -2.274 -6.826 1.00 95.12 95 HIS A O 1
ATOM 758 N N . SER A 1 96 ? 14.792 -3.075 -8.837 1.00 95.19 96 SER A N 1
ATOM 759 C CA . SER A 1 96 ? 14.394 -4.386 -8.326 1.00 95.19 96 SER A CA 1
ATOM 760 C C . SER A 1 96 ? 15.556 -5.099 -7.632 1.00 95.19 96 SER A C 1
ATOM 762 O O . SER A 1 96 ? 15.401 -5.557 -6.501 1.00 95.19 96 SER A O 1
ATOM 764 N N . ASN A 1 97 ? 16.737 -5.144 -8.253 1.00 95.25 97 ASN A N 1
ATOM 765 C CA . ASN A 1 97 ? 17.905 -5.828 -7.693 1.00 95.25 97 ASN A CA 1
ATOM 766 C C . ASN A 1 97 ? 18.374 -5.223 -6.360 1.00 95.25 97 ASN A C 1
ATOM 768 O O . ASN A 1 97 ? 18.790 -5.966 -5.465 1.00 95.25 97 ASN A O 1
ATOM 772 N N . GLU A 1 98 ? 18.250 -3.904 -6.210 1.00 96.69 98 GLU A N 1
ATOM 773 C CA . GLU A 1 98 ? 18.629 -3.173 -4.996 1.00 96.69 98 GLU A CA 1
ATOM 774 C C . GLU A 1 98 ? 17.569 -3.222 -3.881 1.00 96.69 98 GLU A C 1
ATOM 776 O O . GLU A 1 98 ? 17.857 -2.836 -2.749 1.00 96.69 98 GLU A O 1
ATOM 781 N N . THR A 1 99 ? 16.345 -3.685 -4.165 1.00 95.12 99 THR A N 1
ATOM 782 C CA . THR A 1 99 ? 15.231 -3.637 -3.202 1.00 95.12 99 THR A CA 1
ATOM 783 C C . THR A 1 99 ? 14.609 -5.010 -2.949 1.00 95.12 99 THR A C 1
ATOM 785 O O . THR A 1 99 ? 14.933 -5.669 -1.962 1.00 95.12 99 THR A O 1
ATOM 788 N N . HIS A 1 100 ? 13.707 -5.455 -3.821 1.00 93.44 100 HIS A N 1
ATOM 789 C CA . HIS A 1 100 ? 12.812 -6.589 -3.586 1.00 93.44 100 HIS A CA 1
ATOM 790 C C . HIS A 1 100 ? 13.176 -7.841 -4.401 1.00 93.44 100 HIS A C 1
ATOM 792 O O . HIS A 1 100 ? 12.670 -8.924 -4.119 1.00 93.44 100 HIS A O 1
ATOM 798 N N . ARG A 1 101 ? 14.063 -7.717 -5.397 1.00 94.31 101 ARG A N 1
ATOM 799 C CA . ARG A 1 101 ? 14.590 -8.807 -6.243 1.00 94.31 101 ARG A CA 1
ATOM 800 C C . ARG A 1 101 ? 13.514 -9.617 -6.978 1.00 94.31 101 ARG A C 1
ATOM 802 O O . ARG A 1 101 ? 13.689 -10.804 -7.243 1.00 94.31 101 ARG A O 1
ATOM 809 N N . ILE A 1 102 ? 12.400 -8.972 -7.327 1.00 93.25 102 ILE A N 1
ATOM 810 C CA . ILE A 1 102 ? 11.321 -9.577 -8.128 1.00 93.25 102 ILE A CA 1
ATOM 811 C C . ILE A 1 102 ? 11.615 -9.274 -9.600 1.00 93.25 102 ILE A C 1
ATOM 813 O O . ILE A 1 102 ? 11.792 -8.104 -9.932 1.00 93.25 102 ILE A O 1
ATOM 817 N N . PRO A 1 103 ? 11.678 -10.259 -10.505 1.00 91.19 103 PRO A N 1
ATOM 818 C CA . PRO A 1 103 ? 11.980 -9.995 -11.910 1.00 91.19 103 PRO A CA 1
ATOM 819 C C . PRO A 1 103 ? 10.805 -9.315 -12.630 1.00 91.19 103 PRO A C 1
ATOM 821 O O . PRO A 1 103 ? 9.647 -9.624 -12.356 1.00 91.19 103 PRO A O 1
ATOM 824 N N . LEU A 1 104 ? 11.095 -8.442 -13.606 1.00 88.56 104 LEU A N 1
ATOM 825 C CA . LEU A 1 104 ? 10.070 -7.829 -14.475 1.00 88.56 104 LEU A CA 1
ATOM 826 C C . LEU A 1 104 ? 9.245 -8.888 -15.220 1.00 88.56 104 LEU A C 1
ATOM 828 O O . LEU A 1 104 ? 8.024 -8.782 -15.345 1.00 88.56 104 LEU A O 1
ATOM 832 N N . THR A 1 105 ? 9.916 -9.936 -15.694 1.00 82.94 105 THR A N 1
ATOM 833 C CA . THR A 1 105 ? 9.284 -11.102 -16.303 1.00 82.94 105 THR A CA 1
ATOM 834 C C . THR A 1 105 ? 9.056 -12.169 -15.242 1.00 82.94 105 THR A C 1
ATOM 836 O O . THR A 1 105 ? 9.940 -12.971 -14.940 1.00 82.94 105 THR A O 1
ATOM 839 N N . ILE A 1 106 ? 7.854 -12.197 -14.680 1.00 69.06 106 ILE A N 1
ATOM 840 C CA . ILE A 1 106 ? 7.399 -13.307 -13.849 1.00 69.06 106 ILE A CA 1
ATOM 841 C C . ILE A 1 106 ? 6.935 -14.403 -14.812 1.00 69.06 106 ILE A C 1
ATOM 843 O O . ILE A 1 106 ? 5.885 -14.278 -15.442 1.00 69.06 106 ILE A O 1
ATOM 847 N N . ALA A 1 107 ? 7.726 -15.468 -14.980 1.00 56.22 107 ALA A N 1
ATOM 848 C CA . ALA A 1 107 ? 7.189 -16.697 -15.560 1.00 56.22 107 ALA A CA 1
ATOM 849 C C . ALA A 1 107 ? 6.016 -17.120 -14.670 1.00 56.22 107 ALA A C 1
ATOM 851 O O . ALA A 1 107 ? 6.156 -17.088 -13.451 1.00 56.22 107 ALA A O 1
ATOM 852 N N . SER A 1 108 ? 4.859 -17.435 -15.251 1.00 49.06 108 SER A N 1
ATOM 853 C CA . SER A 1 108 ? 3.612 -17.710 -14.532 1.00 49.06 108 SER A CA 1
ATOM 854 C C . SER A 1 108 ? 3.726 -18.939 -13.618 1.00 49.06 108 SER A C 1
ATOM 856 O O . SER A 1 108 ? 3.216 -20.014 -13.925 1.00 49.06 108 SER A O 1
ATOM 858 N N . THR A 1 109 ? 4.404 -18.818 -12.486 1.00 43.38 109 THR A N 1
ATOM 859 C CA . THR A 1 109 ? 4.343 -19.787 -11.401 1.00 43.38 109 THR A CA 1
ATOM 860 C C . THR A 1 109 ? 3.166 -19.398 -10.531 1.00 43.38 109 THR A C 1
ATOM 862 O O . THR A 1 109 ? 3.255 -18.489 -9.710 1.00 43.38 109 THR A O 1
ATOM 865 N N . GLN A 1 110 ? 2.044 -20.080 -10.768 1.00 48.19 110 GLN A N 1
ATOM 866 C CA . GLN A 1 110 ? 0.909 -20.129 -9.856 1.00 48.19 110 GLN A CA 1
ATOM 867 C C . GLN A 1 110 ? 1.410 -20.344 -8.423 1.00 48.19 110 GLN A C 1
ATOM 869 O O . GLN A 1 110 ? 2.031 -21.365 -8.133 1.00 48.19 110 GLN A O 1
ATOM 874 N N . TYR A 1 111 ? 1.102 -19.413 -7.526 1.00 48.88 111 TYR A N 1
ATOM 875 C CA . TYR A 1 111 ? 1.150 -19.661 -6.092 1.00 48.88 111 TYR A CA 1
ATOM 876 C C . TYR A 1 111 ? -0.199 -19.281 -5.486 1.00 48.88 111 TYR A C 1
ATOM 878 O O . TYR A 1 111 ? -0.401 -18.178 -4.996 1.00 48.88 111 TYR A O 1
ATOM 886 N N . ASP A 1 112 ? -1.125 -20.241 -5.525 1.00 48.88 112 ASP A N 1
ATOM 887 C CA . ASP A 1 112 ? -2.133 -20.395 -4.480 1.00 48.88 112 ASP A CA 1
ATOM 888 C C . ASP A 1 112 ? -1.445 -21.122 -3.323 1.00 48.88 112 ASP A C 1
ATOM 890 O O . ASP A 1 112 ? -1.184 -22.323 -3.406 1.00 48.88 112 ASP A O 1
ATOM 894 N N . LYS A 1 113 ? -1.086 -20.390 -2.268 1.00 43.44 113 LYS A N 1
ATOM 895 C CA . LYS A 1 113 ? -0.861 -20.978 -0.947 1.00 43.44 113 LYS A CA 1
ATOM 896 C C . LYS A 1 113 ? -1.369 -20.008 0.101 1.00 43.44 113 LYS A C 1
ATOM 898 O O . LYS A 1 113 ? -0.636 -19.144 0.568 1.00 43.44 113 LYS A O 1
ATOM 903 N N . ARG A 1 114 ? -2.623 -20.228 0.501 1.00 48.69 114 ARG A N 1
ATOM 904 C CA . ARG A 1 114 ? -3.100 -20.000 1.869 1.00 48.69 114 ARG A CA 1
ATOM 905 C C . ARG A 1 114 ? -1.988 -20.389 2.852 1.00 48.69 114 ARG A C 1
ATOM 907 O O . ARG A 1 114 ? -1.807 -21.571 3.138 1.00 48.69 114 ARG A O 1
ATOM 914 N N . GLN A 1 115 ? -1.213 -19.419 3.329 1.00 39.69 115 GLN A N 1
ATOM 915 C CA . GLN A 1 115 ? -0.328 -19.624 4.469 1.00 39.69 115 GLN A CA 1
ATOM 916 C C . GLN A 1 115 ? -1.181 -19.489 5.725 1.00 39.69 115 GLN A C 1
ATOM 918 O O . GLN A 1 115 ? -1.307 -18.419 6.310 1.00 39.69 115 GLN A O 1
ATOM 923 N N . VAL A 1 116 ? -1.820 -20.604 6.075 1.00 37.12 116 VAL A N 1
ATOM 924 C CA . VAL A 1 116 ? -2.315 -20.861 7.424 1.00 37.12 116 VAL A CA 1
ATOM 925 C C . VAL A 1 116 ? -1.123 -21.407 8.206 1.00 37.12 116 VAL A C 1
ATOM 927 O O . VAL A 1 116 ? -0.593 -22.465 7.861 1.00 37.12 116 VAL A O 1
ATOM 930 N N . GLY A 1 117 ? -0.689 -20.655 9.210 1.00 34.97 117 GLY A N 1
ATOM 931 C CA . GLY A 1 117 ? 0.305 -21.031 10.208 1.00 34.97 117 GLY A CA 1
ATOM 932 C C . GLY A 1 117 ? 0.029 -20.244 11.472 1.00 34.97 117 GLY A C 1
ATOM 933 O O . GLY A 1 117 ? -0.037 -19.001 11.351 1.00 34.97 117 GLY A O 1
#

Secondary structure (DSSP, 8-state):
-HHHHHHHHHHHHHHHHHHHHHHHHHTTT-GGGGGG--EEEEEEEEEEEETTEEEEEEEEEEEEETTTEEEEEEEEE-------SHHHHHHHHHHHHHTT---SS------------

Solvent-accessible surface area (backbone atoms only — not comparable 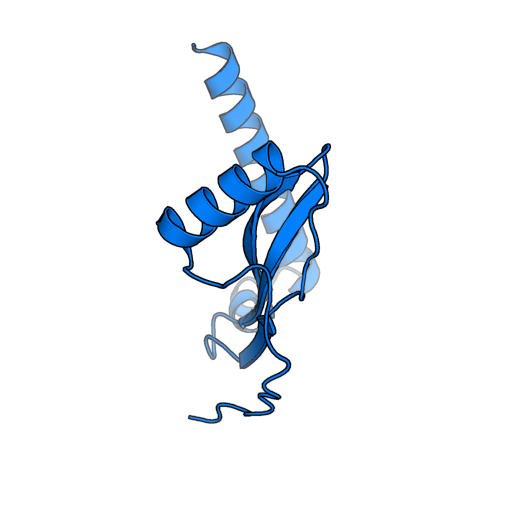to full-atom values): 6989 Å² total; per-residue (Å²): 115,69,68,59,56,52,51,52,51,51,49,50,55,53,51,52,49,52,53,52,52,54,51,35,67,75,36,79,64,39,72,78,49,56,35,72,46,78,43,80,50,75,50,73,43,56,37,44,76,55,96,89,39,78,40,57,43,29,44,36,40,32,35,31,27,75,72,79,39,73,76,45,80,47,73,44,76,46,72,57,56,86,64,90,51,64,71,58,37,54,51,26,51,50,45,15,66,78,68,77,62,63,65,57,69,52,73,91,71,85,77,90,68,88,83,82,129

Organism: Haemonchus placei (NCBI:txid6290)

Mean predicted aligned error: 7.88 Å

pLDDT: mean 88.34, std 14.9, range [34.97, 97.5]

Nearest PDB structures (foldseek):
  5af0-assembly4_D  TM=8.063E-01 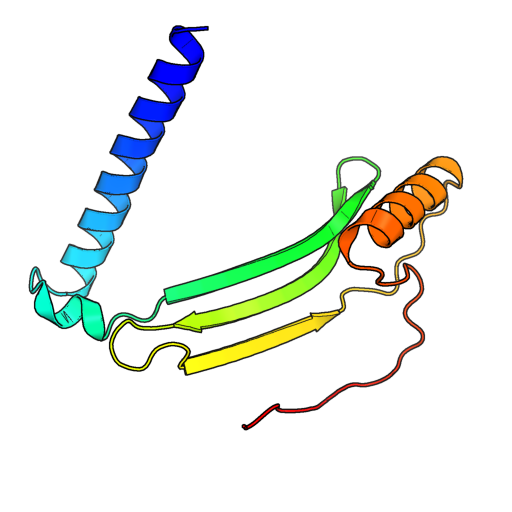 e=4.402E-05  Bombyx mori
  5af0-assembly3_C  TM=8.426E-01  e=9.580E-05  Bombyx mori
  5af0-assembly1_A  TM=7.943E-01  e=1.164E-04  Bombyx mori
  5af0-assembly2_B  TM=7.849E-01  e=1.242E-04  Bombyx mori
  3qpm-assembly1_D  TM=3.148E-01  e=8.344E-01  Larimichthys crocea

Foldseek 3Di:
DVVVVVVVVVVVVVVVVVVVVVLCVVVVNDPVCQQVDKDKDKDWDFLQDDPNDTHTQKIKIFIAGNNPGTDDIDMDGDDLDDDPDPVSQVSSCVSCVVPVVRHSDDPPDDDPDPPDD

Sequence (117 aa):
SDCLDQLLAGKFDDDRKKVREAILSQTDGCTEKIKELRFLLAAVQTFGNVDGMCLMAEYAMNEFNLRDGVVDRFSTLVGPWQISNDIQRNRAEFHSNETHRIPLTIASTQYDKRQVG

Radius of gyration: 19.82 Å; Cα contacts (8 Å, |Δi|>4): 133; chains: 1; bounding box: 38×48×49 Å